Protein AF-X1JBH5-F1 (afdb_monomer)

Nearest PDB structures (foldseek):
  5hl8-assembly1_D  TM=6.886E-01  e=7.963E-01  Klebsiella pneumoniae subsp. pneu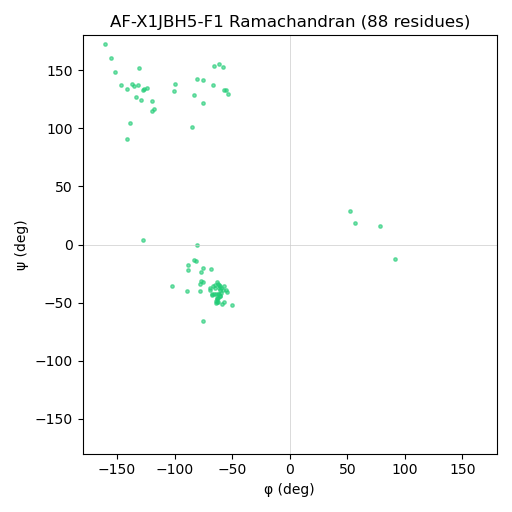moniae NTUH-K2044
  8a9w-assembly1_A-2  TM=6.278E-01  e=2.036E+00  Klebsiella oxytoca
  6eu2-assembly1_O  TM=1.955E-01  e=5.903E+00  Saccharomyces cerevisiae S288C

Solvent-accessible surface area (backbone atoms only — not comparable to full-atom values): 5516 Å² total; per-residue (Å²): 104,66,69,59,50,51,52,50,50,52,33,43,76,68,63,56,44,68,23,78,57,42,47,78,77,45,78,49,66,44,83,87,78,71,50,68,50,78,41,67,52,49,83,39,68,66,27,44,54,48,41,63,47,48,57,33,68,75,41,74,76,69,59,76,77,85,87,66,83,81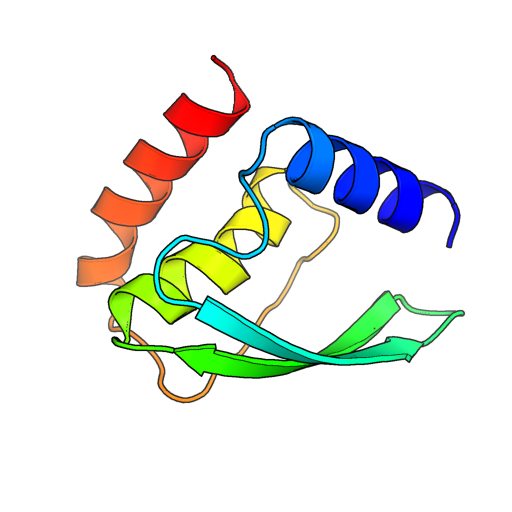,70,78,58,67,82,72,44,52,65,52,53,57,51,52,56,52,63,71,75,97

Structure (mmCIF, N/CA/C/O backbone):
data_AF-X1JBH5-F1
#
_entry.id   AF-X1JBH5-F1
#
loop_
_atom_site.group_PDB
_atom_site.id
_atom_site.type_symbol
_atom_site.label_atom_id
_atom_site.label_alt_id
_atom_site.label_comp_id
_atom_site.label_asym_id
_atom_site.label_entity_id
_atom_site.label_seq_id
_atom_site.pdbx_PDB_ins_code
_atom_site.Cartn_x
_atom_site.Cartn_y
_atom_site.Cartn_z
_atom_site.occupancy
_atom_site.B_iso_or_equiv
_atom_site.auth_seq_id
_atom_site.auth_comp_id
_atom_site.auth_asym_id
_atom_site.auth_atom_id
_atom_site.pdbx_PDB_model_num
ATOM 1 N N . PRO A 1 1 ? 11.327 6.099 -11.326 1.00 63.31 1 PRO A N 1
ATOM 2 C CA . PRO A 1 1 ? 11.302 6.636 -9.942 1.00 63.31 1 PRO A CA 1
ATOM 3 C C . PRO A 1 1 ? 10.389 7.862 -9.802 1.00 6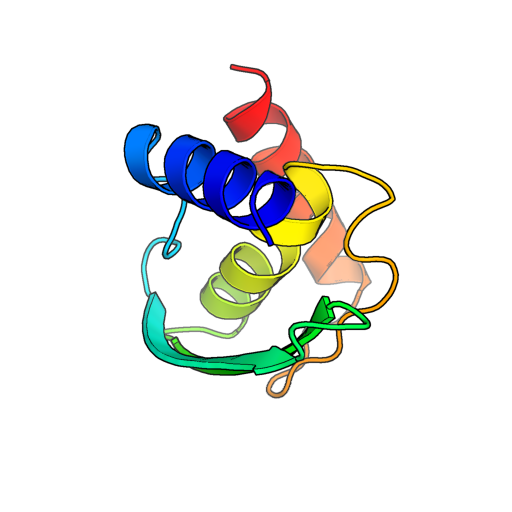3.31 1 PRO A C 1
ATOM 5 O O . PRO A 1 1 ? 9.581 7.898 -8.882 1.00 63.31 1 PRO A O 1
ATOM 8 N N . ALA A 1 2 ? 10.467 8.813 -10.745 1.00 77.75 2 ALA A N 1
ATOM 9 C CA . ALA A 1 2 ? 9.573 9.976 -10.801 1.00 77.75 2 ALA A CA 1
ATOM 10 C C . ALA A 1 2 ? 8.097 9.585 -10.995 1.00 77.75 2 ALA A C 1
ATOM 12 O O . ALA A 1 2 ? 7.254 9.963 -10.195 1.00 77.75 2 ALA A O 1
ATOM 13 N N . GLU A 1 3 ? 7.804 8.720 -11.967 1.00 81.12 3 GLU A N 1
ATOM 14 C CA . GLU A 1 3 ? 6.427 8.315 -12.287 1.00 81.12 3 GLU A CA 1
ATOM 15 C C . GLU A 1 3 ? 5.703 7.608 -11.125 1.00 81.12 3 GLU A C 1
ATOM 17 O O . GLU A 1 3 ? 4.524 7.851 -10.890 1.00 81.12 3 GLU A O 1
ATOM 22 N N . LEU A 1 4 ? 6.395 6.768 -10.343 1.00 79.75 4 LEU A N 1
ATOM 23 C CA . LEU A 1 4 ? 5.792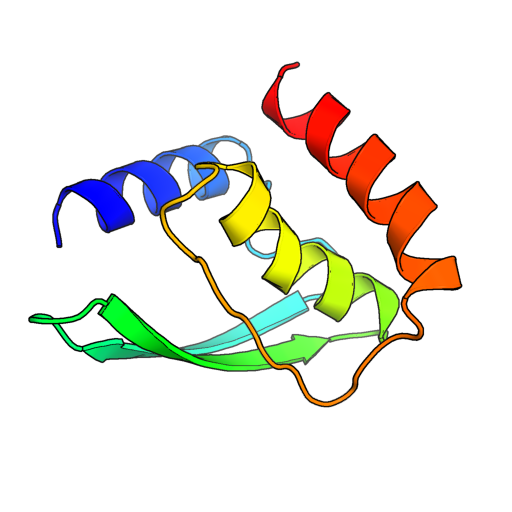 6.194 -9.134 1.00 79.75 4 LEU A CA 1
ATOM 24 C C . LEU A 1 4 ? 5.580 7.252 -8.050 1.00 79.75 4 LEU A C 1
ATOM 26 O O . LEU A 1 4 ? 4.568 7.216 -7.357 1.00 79.75 4 LEU A O 1
ATOM 30 N N . SER A 1 5 ? 6.527 8.181 -7.901 1.00 83.50 5 SER A N 1
ATOM 31 C CA . SER A 1 5 ? 6.397 9.290 -6.957 1.00 83.50 5 SER A CA 1
ATOM 32 C C . SER A 1 5 ? 5.176 10.151 -7.286 1.00 83.50 5 SER A C 1
ATOM 34 O O . SER A 1 5 ? 4.456 10.542 -6.377 1.00 83.50 5 SER A O 1
ATOM 36 N N . GLU A 1 6 ? 4.897 10.398 -8.566 1.00 87.50 6 GLU A N 1
ATOM 37 C CA . GLU A 1 6 ? 3.698 11.114 -9.021 1.00 87.50 6 GLU A CA 1
ATOM 38 C C . GLU A 1 6 ? 2.412 10.357 -8.662 1.00 87.50 6 GLU A C 1
ATOM 40 O O . GLU A 1 6 ? 1.495 10.942 -8.090 1.00 87.50 6 GLU A O 1
ATOM 45 N N . ILE A 1 7 ? 2.363 9.042 -8.909 1.00 87.88 7 ILE A N 1
ATOM 46 C CA . ILE A 1 7 ? 1.217 8.197 -8.525 1.00 87.88 7 ILE A CA 1
ATOM 47 C C . ILE A 1 7 ? 1.011 8.222 -7.007 1.00 87.88 7 ILE A C 1
ATOM 49 O O . ILE A 1 7 ? -0.115 8.342 -6.527 1.00 87.88 7 ILE A O 1
ATOM 53 N N . ALA A 1 8 ? 2.098 8.109 -6.241 1.00 86.88 8 ALA A N 1
ATOM 54 C CA . ALA A 1 8 ? 2.056 8.145 -4.786 1.00 86.88 8 ALA A CA 1
ATOM 55 C C . ALA A 1 8 ? 1.524 9.494 -4.285 1.00 86.88 8 ALA A C 1
ATOM 57 O O . ALA A 1 8 ? 0.643 9.529 -3.430 1.00 86.88 8 ALA A O 1
ATOM 58 N N . GLN A 1 9 ? 2.016 10.600 -4.849 1.00 89.00 9 GLN A N 1
ATOM 59 C CA . GLN A 1 9 ? 1.549 11.947 -4.522 1.00 89.00 9 GLN A CA 1
ATOM 60 C C . GLN A 1 9 ? 0.067 12.128 -4.849 1.00 89.00 9 GLN A C 1
ATOM 62 O O . GLN A 1 9 ? -0.667 12.665 -4.021 1.00 89.00 9 GLN A O 1
ATOM 67 N N . GLU A 1 10 ? -0.398 11.638 -6.001 1.00 89.25 10 GLU A N 1
ATOM 68 C CA . GLU A 1 10 ? -1.816 11.687 -6.358 1.00 89.25 10 GLU A CA 1
ATOM 69 C C . GLU A 1 10 ? -2.662 10.945 -5.313 1.00 89.25 10 GLU A C 1
ATOM 71 O O . GLU A 1 10 ? -3.608 11.511 -4.757 1.00 89.25 10 GLU A O 1
ATOM 76 N N . LEU A 1 11 ? -2.286 9.707 -4.985 1.00 88.88 11 LEU A N 1
ATOM 77 C CA . LEU A 1 11 ? -3.007 8.876 -4.022 1.00 88.88 11 LEU A CA 1
ATOM 78 C C . LEU A 1 11 ? -3.032 9.485 -2.613 1.00 88.88 11 LEU A C 1
ATOM 80 O O . LEU A 1 11 ? -4.080 9.483 -1.964 1.00 88.88 11 LEU A O 1
ATOM 84 N N . ILE A 1 12 ? -1.907 10.036 -2.153 1.00 89.75 12 ILE A N 1
ATOM 85 C CA . ILE A 1 12 ? -1.798 10.697 -0.846 1.00 89.75 12 ILE A CA 1
ATOM 86 C C . ILE A 1 12 ? -2.618 11.992 -0.828 1.00 89.75 12 ILE A C 1
ATOM 88 O O . ILE A 1 12 ? -3.344 12.239 0.135 1.00 89.75 12 ILE A O 1
ATOM 92 N N . SER A 1 13 ? -2.578 12.799 -1.896 1.00 89.50 13 SER A N 1
ATOM 93 C CA . SER A 1 13 ? -3.343 14.054 -1.983 1.00 89.50 13 SER A CA 1
ATOM 94 C C . SER A 1 13 ? -4.857 13.822 -1.908 1.00 89.50 13 SER A C 1
ATOM 96 O O . SER A 1 13 ? -5.579 14.589 -1.271 1.00 89.50 13 SER A O 1
ATOM 98 N N . LYS A 1 14 ? -5.325 12.706 -2.481 1.00 89.00 14 LYS A N 1
ATOM 99 C CA . LYS A 1 14 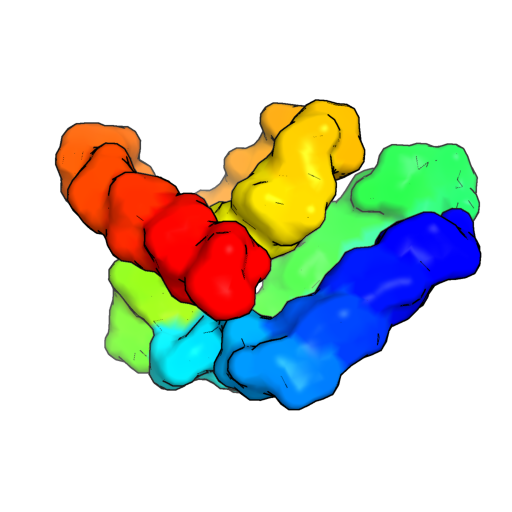? -6.716 12.243 -2.422 1.00 89.00 14 LYS A CA 1
ATOM 100 C C . LYS A 1 14 ? -7.065 11.529 -1.111 1.00 89.00 14 LYS A C 1
ATOM 102 O O . LYS A 1 14 ? -8.199 11.082 -0.959 1.00 89.00 14 LYS A O 1
ATOM 107 N N . LYS A 1 15 ? -6.113 11.385 -0.177 1.00 88.38 15 LYS A N 1
ATOM 108 C CA . LYS A 1 15 ? -6.243 10.573 1.049 1.00 88.38 15 LYS A CA 1
ATOM 109 C C . LYS A 1 15 ? -6.694 9.132 0.760 1.00 88.38 15 LYS A C 1
ATOM 111 O O . LYS A 1 15 ? -7.374 8.510 1.569 1.00 88.38 15 LYS A O 1
ATOM 116 N N . ALA A 1 16 ? -6.345 8.618 -0.419 1.00 88.38 16 ALA A N 1
ATOM 117 C CA . ALA A 1 16 ? -6.670 7.268 -0.868 1.00 88.38 16 ALA A CA 1
ATOM 118 C C . ALA A 1 16 ? -5.598 6.246 -0.445 1.00 88.38 16 ALA A C 1
ATOM 120 O O . ALA A 1 16 ? -5.851 5.040 -0.462 1.00 88.38 16 ALA A O 1
ATOM 121 N N . PHE A 1 17 ? -4.406 6.727 -0.074 1.00 89.38 17 PHE A N 1
ATOM 122 C CA . PHE A 1 17 ? -3.304 5.917 0.430 1.00 89.38 17 PHE A CA 1
ATOM 123 C C . PHE A 1 17 ? -2.618 6.581 1.645 1.00 89.38 17 PHE A C 1
ATOM 125 O O . PHE A 1 17 ? -2.359 7.787 1.585 1.00 89.38 17 PHE A O 1
ATOM 132 N N . PRO A 1 18 ? -2.266 5.820 2.703 1.00 92.56 18 PRO A N 1
ATOM 133 C CA . PRO A 1 18 ? -2.682 4.436 2.960 1.00 92.56 18 PRO A CA 1
ATOM 134 C C . PRO A 1 18 ? -4.209 4.311 3.037 1.00 92.56 18 PRO A C 1
ATOM 136 O O . PRO A 1 18 ? -4.902 5.281 3.341 1.00 92.56 18 PRO A O 1
ATOM 139 N N . SER A 1 19 ? -4.749 3.139 2.707 1.00 92.75 19 SER A N 1
ATOM 140 C CA . SER A 1 19 ? -6.191 2.900 2.843 1.00 92.75 19 SER A CA 1
ATOM 141 C C . SER A 1 19 ? -6.632 2.924 4.309 1.00 92.75 19 SER A C 1
ATOM 143 O O . SER A 1 19 ? -5.861 2.603 5.209 1.00 92.75 19 SER A O 1
ATOM 145 N N . GLU A 1 20 ? -7.899 3.262 4.549 1.00 92.69 20 GLU A N 1
ATOM 146 C CA . GLU A 1 20 ? -8.485 3.223 5.891 1.00 92.69 20 GLU A CA 1
ATOM 147 C C . GLU A 1 20 ? -8.337 1.831 6.531 1.00 92.69 20 GLU A C 1
ATOM 149 O O . GLU A 1 20 ? -8.629 0.806 5.894 1.00 92.69 20 GLU A O 1
ATOM 154 N N . GLY A 1 21 ? -7.890 1.826 7.791 1.00 94.69 21 GLY A N 1
ATOM 155 C CA . GLY A 1 21 ? -7.561 0.623 8.556 1.00 94.69 21 GLY A CA 1
ATOM 156 C C . GLY A 1 21 ? -6.202 0.015 8.208 1.00 94.69 21 GLY A C 1
ATOM 157 O O . GLY A 1 21 ? -5.977 -1.154 8.514 1.00 94.69 21 GLY A O 1
ATOM 158 N N . VAL A 1 22 ? -5.320 0.763 7.527 1.00 96.00 22 VAL A N 1
ATOM 159 C CA . VAL A 1 22 ? -3.954 0.333 7.201 1.00 96.00 22 VAL A CA 1
ATOM 160 C C . VAL A 1 22 ? -2.918 1.355 7.651 1.00 96.00 22 VAL A C 1
ATOM 162 O O . VAL A 1 22 ? -3.023 2.550 7.379 1.00 96.00 22 VAL A O 1
ATOM 165 N N . LYS A 1 23 ? -1.859 0.855 8.284 1.00 95.94 23 LYS A N 1
ATOM 166 C CA . LYS A 1 23 ? -0.647 1.595 8.617 1.00 95.94 23 LYS A CA 1
ATOM 167 C C . LYS A 1 23 ? 0.541 0.936 7.926 1.00 95.94 23 LYS A C 1
ATOM 169 O O . LYS A 1 23 ? 0.91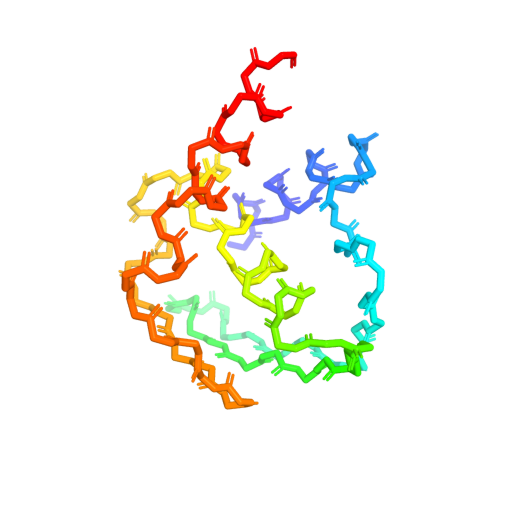5 -0.189 8.246 1.00 95.94 23 LYS A O 1
ATOM 174 N N . GLN A 1 24 ? 1.158 1.654 6.994 1.00 93.56 24 GLN A N 1
ATOM 175 C CA . GLN A 1 24 ? 2.371 1.184 6.332 1.00 93.56 24 GLN A CA 1
ATOM 176 C C . GLN A 1 24 ? 3.572 1.320 7.274 1.00 93.56 24 GLN A C 1
ATOM 178 O O . GLN A 1 24 ? 3.880 2.413 7.748 1.00 93.56 24 GLN A O 1
ATOM 183 N N . LEU A 1 25 ? 4.247 0.203 7.540 1.00 95.62 25 LEU A N 1
ATOM 184 C CA . LEU A 1 25 ? 5.458 0.141 8.359 1.00 95.62 25 LEU A CA 1
ATOM 185 C C . LEU A 1 25 ? 6.719 0.333 7.521 1.00 95.62 25 LEU A C 1
ATOM 187 O O . LEU A 1 25 ? 7.657 0.998 7.954 1.00 95.62 25 LEU A O 1
ATOM 191 N N . ALA A 1 26 ? 6.749 -0.262 6.329 1.00 92.62 26 ALA A N 1
ATOM 192 C CA . ALA A 1 26 ? 7.882 -0.159 5.424 1.00 92.62 26 ALA A CA 1
ATOM 193 C C . ALA A 1 26 ? 7.448 -0.297 3.966 1.00 92.62 26 ALA A C 1
ATOM 195 O O . ALA A 1 26 ? 6.522 -1.040 3.641 1.00 92.62 26 ALA A O 1
ATOM 196 N N . PHE A 1 27 ? 8.174 0.385 3.084 1.00 89.31 27 PHE A N 1
ATOM 197 C CA . PHE A 1 27 ? 8.037 0.233 1.644 1.00 89.31 27 PHE A CA 1
ATOM 198 C C . PHE A 1 27 ? 9.421 0.232 1.003 1.00 89.31 27 PHE A C 1
ATOM 200 O O . PHE A 1 27 ? 10.087 1.263 0.905 1.00 89.31 27 PHE A O 1
ATOM 207 N N . TYR A 1 28 ? 9.868 -0.953 0.605 1.00 88.56 28 TYR A N 1
ATOM 208 C CA . TYR A 1 28 ? 11.132 -1.156 -0.084 1.00 88.56 28 TYR A CA 1
ATOM 209 C C . TYR A 1 28 ? 10.858 -1.308 -1.562 1.00 88.56 28 TYR A C 1
ATOM 211 O O . TYR A 1 28 ? 10.007 -2.105 -1.950 1.00 88.56 28 TYR A O 1
ATOM 219 N N . MET A 1 29 ? 11.598 -0.588 -2.396 1.00 84.88 29 MET A N 1
ATOM 220 C CA . MET A 1 29 ? 11.453 -0.725 -3.831 1.00 84.88 29 MET A CA 1
ATOM 221 C C . MET A 1 29 ? 12.780 -0.526 -4.547 1.00 84.88 29 MET A C 1
ATOM 223 O O . MET A 1 29 ? 13.549 0.386 -4.246 1.00 84.88 29 MET A O 1
ATOM 227 N N . SER A 1 30 ? 13.014 -1.386 -5.523 1.00 83.88 30 SER A N 1
ATOM 228 C CA . SER A 1 30 ? 14.103 -1.286 -6.471 1.00 83.88 30 SER A CA 1
ATOM 229 C C . SER A 1 30 ? 13.925 -0.078 -7.388 1.00 83.88 30 SER A C 1
ATOM 231 O O . SER A 1 30 ? 12.837 0.222 -7.889 1.00 83.88 30 SER A O 1
ATOM 233 N N . THR A 1 31 ? 15.027 0.626 -7.623 1.00 72.94 31 THR A N 1
ATOM 234 C CA . THR A 1 31 ? 15.067 1.827 -8.459 1.00 72.94 31 THR A CA 1
ATOM 235 C C . THR A 1 31 ? 15.151 1.518 -9.955 1.00 72.94 31 THR A C 1
ATOM 237 O O . THR A 1 31 ? 14.913 2.424 -10.756 1.00 72.94 31 THR A O 1
ATOM 240 N N . SER A 1 32 ? 15.467 0.273 -10.334 1.00 75.62 32 SER A N 1
ATOM 241 C CA . SER A 1 32 ? 15.704 -0.147 -11.722 1.00 75.62 32 SER A CA 1
ATOM 242 C C . SER A 1 32 ? 14.531 -0.897 -12.358 1.00 75.62 32 SER A C 1
ATOM 244 O O . SER A 1 32 ? 14.282 -0.721 -13.548 1.00 75.62 32 SER A O 1
ATOM 246 N N . ASP A 1 33 ? 13.801 -1.706 -11.589 1.00 75.81 33 ASP A N 1
ATOM 247 C CA . ASP A 1 33 ? 12.742 -2.593 -12.100 1.00 75.81 33 ASP A CA 1
ATOM 248 C C . ASP A 1 33 ? 11.393 -2.437 -11.378 1.00 75.81 33 ASP A C 1
ATOM 250 O O . ASP A 1 33 ? 10.439 -3.146 -11.698 1.00 75.81 33 ASP A O 1
ATOM 254 N N . TYR A 1 34 ? 11.293 -1.486 -10.440 1.00 74.69 34 TYR A N 1
ATOM 255 C CA . TYR A 1 34 ? 10.085 -1.192 -9.656 1.00 74.69 34 TYR A CA 1
ATOM 256 C C . TYR A 1 34 ? 9.529 -2.389 -8.876 1.00 74.69 34 TYR A C 1
ATOM 258 O O . TYR A 1 34 ? 8.371 -2.379 -8.450 1.00 74.69 34 TYR A O 1
ATOM 266 N N . TRP A 1 35 ? 10.344 -3.422 -8.665 1.00 84.50 35 TRP A N 1
ATOM 267 C CA . TRP A 1 35 ? 9.995 -4.508 -7.768 1.00 84.50 35 TRP A CA 1
ATOM 268 C C . TRP A 1 35 ? 10.144 -4.052 -6.319 1.00 84.50 35 TRP A C 1
ATOM 270 O O . TRP A 1 35 ? 11.080 -3.326 -5.982 1.00 84.50 35 TRP A O 1
ATOM 280 N N . GLY A 1 36 ? 9.237 -4.469 -5.441 1.00 88.25 36 GLY A N 1
ATOM 281 C CA . GLY A 1 36 ? 9.255 -4.011 -4.062 1.00 88.25 36 GLY A CA 1
ATOM 282 C C . GLY A 1 36 ? 8.483 -4.885 -3.090 1.00 88.25 36 GLY A C 1
ATOM 283 O O . GLY A 1 36 ? 7.778 -5.819 -3.473 1.00 88.25 36 GLY A O 1
ATOM 284 N N . ILE A 1 37 ? 8.633 -4.544 -1.815 1.00 92.38 37 ILE A N 1
ATOM 285 C CA . ILE A 1 37 ? 7.981 -5.175 -0.673 1.00 92.38 37 ILE A CA 1
ATOM 286 C C . ILE A 1 37 ? 7.342 -4.069 0.165 1.00 92.38 37 ILE A C 1
ATOM 288 O O . ILE A 1 37 ? 8.023 -3.142 0.603 1.00 92.38 37 ILE A O 1
ATOM 292 N N . GLY A 1 38 ? 6.037 -4.185 0.398 1.00 92.38 38 GLY A N 1
ATOM 293 C CA . GLY A 1 38 ? 5.322 -3.408 1.406 1.00 92.38 38 GLY A CA 1
ATOM 294 C C . GLY A 1 38 ? 5.127 -4.241 2.668 1.00 92.38 38 GLY A C 1
ATOM 295 O O . GLY A 1 38 ? 4.820 -5.430 2.576 1.00 92.38 38 GLY A O 1
ATOM 296 N N . ILE A 1 39 ? 5.312 -3.622 3.830 1.00 95.25 39 ILE A N 1
ATOM 297 C CA . ILE A 1 39 ? 4.957 -4.190 5.131 1.00 95.25 39 ILE A CA 1
ATOM 298 C C . ILE A 1 39 ? 3.899 -3.276 5.729 1.00 95.25 39 ILE A C 1
ATOM 300 O O . ILE A 1 39 ? 4.181 -2.111 6.009 1.00 95.25 39 ILE A O 1
ATOM 304 N N . ASP A 1 40 ? 2.703 -3.817 5.928 1.00 95.50 40 ASP A N 1
ATOM 305 C CA . ASP A 1 40 ? 1.529 -3.077 6.372 1.00 95.50 40 ASP A CA 1
ATOM 306 C C . ASP A 1 40 ? 0.917 -3.765 7.606 1.00 95.50 40 ASP A C 1
ATOM 308 O O . ASP A 1 40 ? 0.716 -4.980 7.615 1.00 95.50 40 ASP A O 1
ATOM 312 N N . GLU A 1 41 ? 0.593 -2.985 8.637 1.00 96.56 41 GLU A N 1
ATOM 313 C CA . GLU A 1 41 ? -0.368 -3.371 9.675 1.00 96.56 41 GLU A CA 1
ATOM 314 C C . GLU A 1 41 ? -1.769 -3.060 9.151 1.00 96.56 41 GLU A C 1
ATOM 316 O O . GLU A 1 41 ? -2.021 -1.942 8.698 1.00 96.56 41 GLU A O 1
ATOM 321 N N . ALA A 1 42 ? -2.678 -4.032 9.196 1.00 95.62 42 ALA A N 1
ATOM 322 C CA . ALA A 1 42 ? -4.042 -3.858 8.716 1.00 95.62 42 ALA A CA 1
ATOM 323 C C . ALA A 1 42 ? -5.054 -4.438 9.705 1.00 95.62 42 ALA A C 1
ATOM 325 O O . ALA A 1 42 ? -4.895 -5.568 10.166 1.00 95.62 42 ALA A O 1
ATOM 326 N N . ASP A 1 43 ? -6.132 -3.695 9.956 1.00 95.88 43 ASP A N 1
ATOM 327 C CA . ASP A 1 43 ? -7.210 -4.106 10.867 1.00 95.88 43 ASP A CA 1
ATOM 328 C C . ASP A 1 43 ? -8.014 -5.297 10.322 1.00 95.88 43 ASP A C 1
ATOM 330 O O . ASP A 1 43 ? -8.709 -5.998 11.056 1.00 95.88 43 ASP A O 1
ATOM 334 N N . SER A 1 44 ? -7.957 -5.518 9.006 1.00 93.38 44 SER A N 1
ATOM 335 C CA . SER A 1 44 ? -8.628 -6.627 8.335 1.00 93.38 44 SER A CA 1
ATOM 336 C C . SER A 1 44 ? -7.955 -6.994 7.016 1.00 93.38 44 SER A C 1
ATOM 338 O O . SER A 1 44 ? -7.278 -6.184 6.377 1.00 93.38 44 SER A O 1
ATOM 340 N N . GLU A 1 45 ? -8.229 -8.212 6.553 1.00 92.56 45 GLU A N 1
ATOM 341 C CA . GLU A 1 45 ? -7.868 -8.660 5.207 1.00 92.56 45 GLU A CA 1
ATOM 342 C C . GLU A 1 45 ? -8.456 -7.742 4.118 1.00 92.56 45 GLU A C 1
ATOM 344 O O . GLU A 1 45 ? -7.800 -7.472 3.113 1.00 92.56 45 GLU A O 1
ATOM 349 N N . GLU A 1 46 ? -9.668 -7.212 4.321 1.00 92.31 46 GLU A N 1
ATOM 350 C CA . GLU A 1 46 ? -10.297 -6.277 3.384 1.00 92.31 46 GLU A CA 1
ATOM 351 C C . G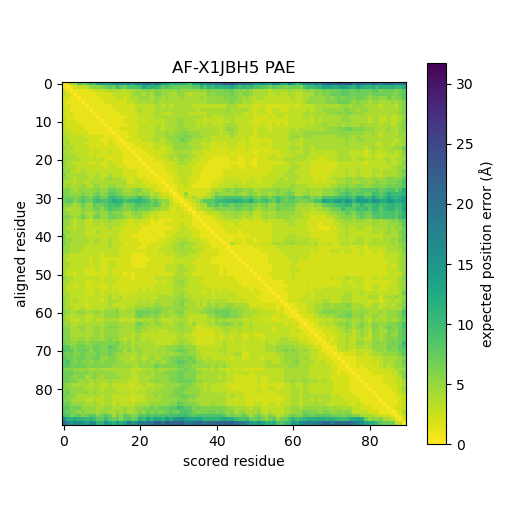LU A 1 46 ? -9.536 -4.953 3.296 1.00 92.31 46 GLU A C 1
ATOM 353 O O . GLU A 1 46 ? -9.315 -4.444 2.196 1.00 92.31 46 GLU A O 1
ATOM 358 N N . ALA A 1 47 ? -9.099 -4.410 4.436 1.00 93.19 47 ALA A N 1
ATOM 359 C CA . ALA A 1 47 ? -8.299 -3.191 4.479 1.00 93.19 47 ALA A CA 1
ATOM 360 C C . ALA A 1 47 ? -6.979 -3.370 3.714 1.00 93.19 47 ALA A C 1
ATOM 362 O O . ALA A 1 47 ? -6.643 -2.539 2.866 1.00 93.19 47 ALA A O 1
ATOM 363 N N . LEU A 1 48 ? -6.297 -4.504 3.916 1.00 93.38 48 LEU A N 1
ATOM 364 C CA . LEU A 1 48 ? -5.090 -4.842 3.164 1.00 93.38 48 LEU A CA 1
ATOM 365 C C . LEU A 1 48 ? -5.380 -4.999 1.664 1.00 93.38 48 LEU A C 1
ATOM 367 O O . LEU A 1 48 ? -4.685 -4.408 0.840 1.00 93.38 48 LEU A O 1
ATOM 371 N N . ALA A 1 49 ? -6.433 -5.737 1.294 1.00 92.50 49 ALA A N 1
ATOM 372 C CA . ALA A 1 49 ? -6.829 -5.943 -0.098 1.00 92.50 49 ALA A CA 1
ATOM 373 C C . ALA A 1 49 ? -7.150 -4.618 -0.812 1.00 92.50 49 ALA A C 1
ATOM 375 O O . ALA A 1 49 ? -6.800 -4.454 -1.985 1.00 92.50 49 ALA A O 1
ATOM 376 N N . ARG A 1 50 ? -7.771 -3.657 -0.114 1.00 92.38 50 ARG A N 1
ATOM 377 C CA . ARG A 1 50 ? -7.974 -2.294 -0.622 1.00 92.38 50 ARG A CA 1
ATOM 378 C C . ARG A 1 50 ? -6.650 -1.573 -0.840 1.00 92.38 50 ARG A C 1
ATOM 380 O O . ARG A 1 50 ? -6.420 -1.079 -1.943 1.00 92.38 50 ARG A O 1
ATOM 387 N N . ASN A 1 51 ? -5.778 -1.580 0.168 1.00 92.25 51 ASN A N 1
ATOM 388 C CA . ASN A 1 51 ? -4.494 -0.881 0.146 1.00 92.25 51 ASN A CA 1
ATOM 389 C C . ASN A 1 51 ? -3.615 -1.316 -1.028 1.00 92.25 51 ASN A C 1
ATOM 391 O O . ASN A 1 51 ? -3.143 -0.488 -1.806 1.00 92.25 51 ASN A O 1
ATOM 395 N N . VAL A 1 52 ? -3.455 -2.630 -1.205 1.00 90.56 52 VAL A N 1
ATOM 396 C CA . VAL A 1 52 ? -2.611 -3.190 -2.267 1.00 90.56 52 VAL A CA 1
ATOM 397 C C . VAL A 1 52 ? -3.209 -2.911 -3.651 1.00 90.56 52 VAL A C 1
ATOM 399 O O . VAL A 1 52 ? -2.516 -2.463 -4.564 1.00 90.56 52 VAL A O 1
ATOM 402 N N . ASN A 1 53 ? -4.523 -3.082 -3.821 1.00 90.25 53 ASN A N 1
ATOM 403 C CA . ASN A 1 53 ? -5.145 -2.880 -5.125 1.00 90.25 53 ASN A CA 1
ATOM 404 C C . ASN A 1 53 ? -5.309 -1.405 -5.509 1.00 90.25 53 ASN A C 1
ATOM 406 O O . ASN A 1 53 ? -5.388 -1.128 -6.707 1.00 90.25 53 ASN A O 1
ATOM 410 N N . MET A 1 54 ? -5.289 -0.469 -4.553 1.00 89.31 54 MET A N 1
ATOM 411 C CA . MET A 1 54 ? -5.276 0.972 -4.829 1.00 89.31 54 MET A CA 1
ATOM 412 C C . MET A 1 54 ? -4.121 1.353 -5.767 1.00 89.31 54 MET A C 1
ATOM 414 O O . MET A 1 54 ? -4.321 2.079 -6.739 1.00 89.31 54 MET A O 1
ATOM 418 N N . TRP A 1 55 ? -2.939 0.765 -5.565 1.00 86.62 55 TRP A N 1
ATOM 419 C CA . TRP A 1 55 ? -1.793 0.956 -6.457 1.00 86.62 55 TRP A CA 1
ATOM 420 C C . TRP A 1 55 ? -2.008 0.416 -7.872 1.00 86.62 55 TRP A C 1
ATOM 422 O O . TRP A 1 55 ? -1.505 0.969 -8.846 1.00 86.62 55 TRP A O 1
ATOM 432 N N . ARG A 1 56 ? -2.741 -0.692 -8.012 1.00 86.19 56 ARG A N 1
ATOM 433 C CA . ARG A 1 56 ? -2.995 -1.304 -9.325 1.00 86.19 56 ARG A CA 1
ATOM 434 C C . ARG A 1 56 ? -4.021 -0.517 -10.130 1.00 86.19 56 ARG A C 1
ATOM 436 O O . ARG A 1 56 ? -3.952 -0.505 -11.358 1.00 86.19 56 ARG A O 1
ATOM 443 N N . ILE A 1 57 ? -4.984 0.104 -9.452 1.00 88.00 57 ILE A N 1
ATOM 444 C CA . ILE A 1 57 ? -6.049 0.858 -10.113 1.00 88.00 57 ILE A CA 1
ATOM 445 C C . ILE A 1 57 ? -5.690 2.325 -10.363 1.00 88.00 57 ILE A C 1
ATOM 447 O O . ILE A 1 57 ? -6.283 2.917 -11.263 1.00 88.00 57 ILE A O 1
ATOM 451 N N . SER A 1 58 ? -4.732 2.895 -9.622 1.00 86.31 58 SER A N 1
ATOM 452 C CA . SER A 1 58 ? -4.250 4.264 -9.840 1.00 86.31 58 SER A CA 1
ATOM 453 C C . SER A 1 58 ? -3.550 4.412 -11.185 1.00 86.31 58 SER A C 1
ATOM 455 O O . SER A 1 58 ? -3.758 5.397 -11.886 1.00 86.31 58 SER A O 1
ATOM 457 N N . LYS A 1 59 ? -2.795 3.388 -11.601 1.00 85.88 59 LYS A N 1
ATOM 458 C CA . LYS A 1 59 ? -2.204 3.318 -12.938 1.00 85.88 59 LYS A CA 1
ATOM 459 C C . LYS A 1 59 ? -2.236 1.896 -13.503 1.00 85.88 59 LYS A C 1
ATOM 461 O O . LYS A 1 59 ? -1.292 1.122 -13.304 1.00 85.88 59 LYS A O 1
ATOM 466 N N . PRO A 1 60 ? -3.306 1.534 -14.234 1.00 84.94 60 PRO A N 1
ATOM 467 C CA . PRO A 1 60 ? -3.410 0.226 -14.866 1.00 84.94 60 PRO A CA 1
ATOM 468 C C . PRO A 1 60 ? -2.189 -0.080 -15.745 1.00 84.94 60 PRO A C 1
ATOM 470 O O . PRO A 1 60 ? -1.798 0.727 -16.582 1.00 84.94 60 PRO A O 1
ATOM 473 N N . GLY A 1 61 ? -1.587 -1.257 -15.557 1.00 82.81 61 GLY A N 1
ATOM 474 C CA . GLY A 1 61 ? -0.424 -1.717 -16.327 1.00 82.81 61 GLY A CA 1
ATOM 475 C C . GLY A 1 61 ? 0.945 -1.380 -15.723 1.00 82.81 61 GLY A C 1
ATOM 476 O O . GLY A 1 61 ? 1.933 -1.979 -16.154 1.00 82.81 61 GLY A O 1
ATOM 477 N N . PHE A 1 62 ? 1.001 -0.506 -14.708 1.00 81.44 62 PHE A N 1
ATOM 478 C CA . PHE A 1 62 ? 2.239 -0.183 -13.992 1.00 81.44 62 PHE A CA 1
ATOM 479 C C . PHE A 1 62 ? 2.632 -1.320 -13.036 1.00 81.44 62 PHE A C 1
ATOM 481 O O . PHE A 1 62 ? 3.584 -2.053 -13.298 1.00 81.44 62 PHE A O 1
ATOM 488 N N . ILE A 1 63 ? 1.828 -1.570 -11.993 1.00 83.88 63 ILE A N 1
ATOM 489 C CA . ILE A 1 63 ? 1.968 -2.773 -11.160 1.00 83.88 63 ILE A CA 1
ATOM 490 C C . ILE A 1 63 ? 1.206 -3.925 -11.816 1.00 83.88 63 ILE A C 1
ATOM 492 O O . ILE A 1 63 ? -0.020 -4.036 -11.723 1.00 83.88 63 ILE A O 1
ATOM 496 N N . ARG A 1 64 ? 1.950 -4.802 -12.493 1.00 82.56 64 ARG A N 1
ATOM 497 C CA . ARG A 1 64 ? 1.385 -5.944 -13.231 1.00 82.56 64 ARG A CA 1
ATOM 498 C C . ARG A 1 64 ? 1.002 -7.103 -12.319 1.00 82.56 64 ARG A C 1
ATOM 500 O O . ARG A 1 64 ? -0.043 -7.719 -12.516 1.00 82.56 64 ARG A O 1
ATOM 507 N N . LEU A 1 65 ? 1.836 -7.377 -11.319 1.00 85.00 65 LEU A N 1
ATOM 508 C CA . LEU A 1 65 ? 1.665 -8.478 -10.381 1.00 85.00 65 LEU A CA 1
ATOM 509 C C . LEU A 1 65 ? 1.838 -7.971 -8.957 1.00 85.00 65 LEU A C 1
ATOM 511 O O . LEU A 1 65 ? 2.758 -7.213 -8.668 1.00 85.00 65 LEU A O 1
ATOM 515 N N . MET A 1 66 ? 0.966 -8.435 -8.073 1.00 87.38 66 MET A N 1
ATOM 516 C CA . MET A 1 66 ? 1.028 -8.145 -6.652 1.00 87.38 66 MET A CA 1
ATOM 517 C C . MET A 1 66 ? 0.642 -9.405 -5.895 1.00 87.38 66 MET A C 1
ATOM 519 O O . MET A 1 66 ? -0.314 -10.086 -6.268 1.00 87.38 66 MET A O 1
ATOM 523 N N . LYS A 1 67 ? 1.420 -9.730 -4.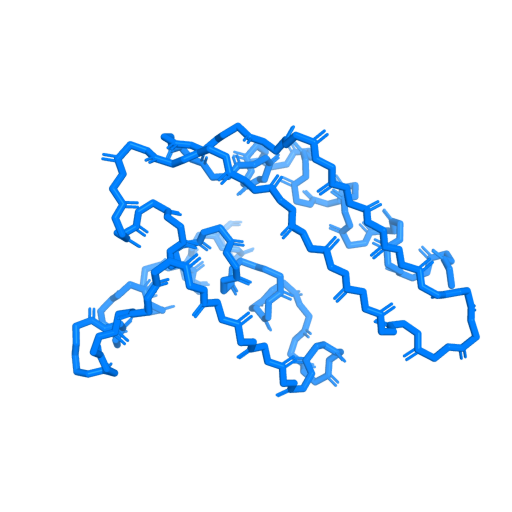869 1.00 88.75 67 LYS A N 1
ATOM 524 C CA . LYS A 1 67 ? 1.170 -10.847 -3.964 1.00 88.75 67 LYS A CA 1
ATOM 525 C C . LYS A 1 67 ? 1.128 -10.274 -2.558 1.00 88.75 67 LYS A C 1
ATOM 527 O O . LYS A 1 67 ? 1.980 -9.457 -2.222 1.00 88.75 67 LYS A O 1
ATOM 532 N N . SER A 1 68 ? 0.150 -10.686 -1.768 1.00 90.38 68 SER A N 1
ATOM 533 C CA . SER A 1 68 ? 0.009 -10.267 -0.377 1.00 90.38 68 SER A CA 1
ATOM 534 C C . SER A 1 68 ? -0.215 -11.485 0.505 1.00 90.38 68 SER A C 1
ATOM 536 O O . SER A 1 68 ? -0.772 -12.484 0.056 1.00 90.38 68 SER A O 1
ATOM 538 N N . THR A 1 69 ? 0.204 -11.367 1.759 1.00 90.19 69 THR A N 1
ATOM 539 C CA . THR A 1 69 ? -0.184 -12.252 2.856 1.00 90.19 69 THR A CA 1
ATOM 540 C C . THR A 1 69 ? -0.548 -11.347 4.035 1.00 90.19 69 THR A C 1
ATOM 542 O O . THR A 1 69 ? 0.285 -10.514 4.391 1.00 90.19 69 THR A O 1
ATOM 545 N N . PRO A 1 70 ? -1.741 -11.488 4.645 1.00 88.62 70 PRO A N 1
ATOM 546 C CA . PRO A 1 70 ? -2.831 -12.396 4.264 1.00 88.62 70 PRO A CA 1
ATOM 547 C C . PRO A 1 70 ? -3.406 -12.119 2.857 1.00 88.62 70 PRO A C 1
ATOM 549 O O . PRO A 1 70 ? -3.263 -11.024 2.304 1.00 88.62 70 PRO A O 1
ATOM 552 N N . ALA A 1 71 ? -3.991 -13.153 2.247 1.00 87.31 71 ALA A N 1
ATOM 553 C CA . ALA A 1 71 ? -4.483 -13.134 0.871 1.00 87.31 71 ALA A CA 1
ATOM 554 C C . ALA A 1 71 ? -5.989 -13.401 0.820 1.00 87.31 71 ALA A C 1
ATOM 556 O O . ALA A 1 71 ? -6.430 -14.476 1.216 1.00 87.31 71 ALA A O 1
ATOM 557 N N . MET A 1 72 ? -6.736 -12.469 0.226 1.00 90.19 72 MET A N 1
ATOM 558 C CA . MET A 1 72 ? -8.183 -12.588 0.061 1.00 90.19 72 MET A CA 1
ATOM 559 C C . MET A 1 72 ? -8.571 -13.474 -1.124 1.00 90.19 72 MET A C 1
ATOM 561 O O . MET A 1 72 ? -7.988 -13.386 -2.208 1.00 90.19 72 MET A O 1
ATOM 565 N N . GLU A 1 73 ? -9.641 -14.254 -0.954 1.00 90.38 73 GLU A N 1
ATOM 566 C CA . GLU A 1 73 ? -10.285 -14.973 -2.054 1.00 90.38 73 GLU A CA 1
ATOM 567 C C . GLU A 1 73 ? -10.737 -14.018 -3.169 1.00 90.38 73 GLU A C 1
ATOM 569 O O . GLU A 1 73 ? -11.426 -13.021 -2.939 1.00 90.38 73 GLU A O 1
ATOM 574 N N . VAL A 1 74 ? -10.420 -14.371 -4.416 1.00 86.31 74 VAL A N 1
ATOM 575 C CA . VAL A 1 74 ? -10.668 -13.519 -5.592 1.00 86.31 74 VAL A CA 1
ATOM 576 C C . VAL A 1 74 ? -12.138 -13.105 -5.721 1.00 86.31 74 VAL A C 1
ATOM 578 O O . VAL A 1 74 ? -12.427 -11.954 -6.044 1.00 86.31 74 VAL A O 1
ATOM 581 N N . VAL A 1 75 ? -13.076 -14.009 -5.419 1.00 89.50 75 VAL A N 1
ATOM 582 C CA . VAL A 1 75 ? -14.521 -13.728 -5.494 1.00 89.50 75 VAL A CA 1
ATOM 583 C C . VAL A 1 75 ? -14.962 -12.622 -4.529 1.00 89.50 75 VAL A C 1
ATOM 585 O O . VAL A 1 75 ? -15.821 -11.816 -4.884 1.00 89.50 75 VAL A O 1
ATOM 588 N N . LYS A 1 76 ? -14.330 -12.516 -3.354 1.00 89.69 76 LYS A N 1
ATOM 589 C CA . LYS A 1 76 ? -14.583 -11.449 -2.370 1.00 89.69 76 LYS A CA 1
ATOM 590 C C . LYS A 1 76 ? -13.916 -10.129 -2.770 1.00 89.69 76 LYS A C 1
ATOM 592 O O . LYS A 1 76 ? -14.393 -9.059 -2.404 1.00 89.69 76 LYS A O 1
ATOM 597 N N . MET A 1 77 ? -12.864 -10.193 -3.586 1.00 88.62 77 MET A N 1
ATOM 598 C CA . MET A 1 77 ? -12.110 -9.026 -4.046 1.00 88.62 77 MET A CA 1
ATOM 599 C C . MET A 1 77 ? -12.825 -8.235 -5.156 1.00 88.62 77 MET A C 1
ATOM 601 O O . MET A 1 77 ? -12.702 -7.014 -5.220 1.00 88.62 77 MET A O 1
ATOM 605 N N . LEU A 1 78 ? -13.611 -8.890 -6.018 1.00 88.75 78 LEU A N 1
ATOM 606 C CA . LEU A 1 78 ? -14.336 -8.241 -7.126 1.00 88.75 78 LEU A CA 1
ATOM 607 C C . LEU A 1 78 ? -15.163 -6.999 -6.721 1.00 88.75 78 LEU A C 1
ATOM 609 O O . LEU A 1 78 ? -14.971 -5.944 -7.337 1.00 88.75 78 LEU A O 1
ATOM 613 N N . PRO A 1 79 ? -16.056 -7.053 -5.708 1.00 90.25 79 PRO A N 1
ATOM 614 C CA . PRO A 1 79 ? -16.837 -5.880 -5.308 1.00 90.25 79 PRO A CA 1
ATOM 615 C C . PRO A 1 79 ? -15.961 -4.737 -4.777 1.00 90.25 79 PRO A C 1
ATOM 617 O O . PRO A 1 79 ? -16.278 -3.567 -5.005 1.00 90.25 79 PRO A O 1
ATOM 620 N N . ILE A 1 80 ? -14.842 -5.058 -4.123 1.00 90.44 80 ILE A N 1
ATOM 621 C CA . ILE A 1 80 ? -13.869 -4.074 -3.638 1.00 90.44 80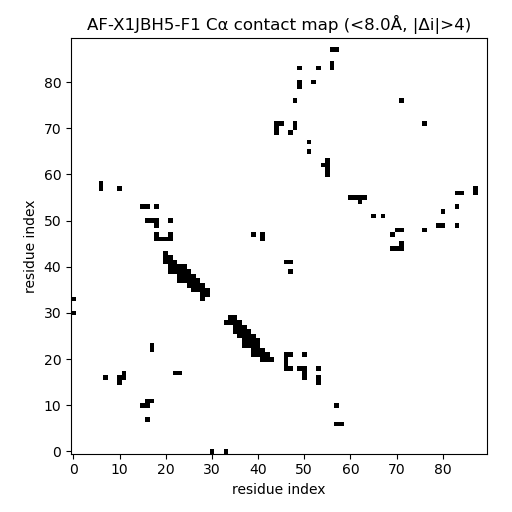 ILE A CA 1
ATOM 622 C C . ILE A 1 80 ? -13.263 -3.320 -4.826 1.00 90.44 80 ILE A C 1
ATOM 624 O O . ILE A 1 80 ? -13.294 -2.092 -4.861 1.00 90.44 80 ILE A O 1
ATOM 628 N N . MET A 1 81 ? -12.805 -4.042 -5.853 1.00 88.31 81 MET A N 1
ATOM 629 C CA . MET A 1 81 ? -12.202 -3.446 -7.053 1.00 88.31 81 MET A CA 1
ATOM 630 C C . MET A 1 81 ? -13.148 -2.478 -7.773 1.00 88.31 81 MET A C 1
ATOM 632 O O . MET A 1 81 ? -12.724 -1.416 -8.234 1.00 88.31 81 MET A O 1
ATOM 636 N N . VAL A 1 82 ? -14.441 -2.812 -7.853 1.00 89.19 82 VAL A N 1
ATOM 637 C CA . VAL A 1 82 ? -15.458 -1.935 -8.456 1.00 89.19 82 VAL A CA 1
ATOM 638 C C . VAL A 1 82 ? -15.617 -0.637 -7.660 1.00 89.19 82 VAL A C 1
ATOM 640 O O . VAL A 1 82 ? -15.699 0.434 -8.267 1.00 89.19 82 VAL A O 1
ATOM 643 N N . LYS A 1 83 ? -15.640 -0.710 -6.322 1.00 88.44 83 LYS A N 1
ATOM 644 C CA . LYS A 1 83 ? -15.725 0.474 -5.448 1.00 88.44 83 LYS A CA 1
ATOM 645 C C . LYS A 1 83 ? -14.489 1.362 -5.589 1.00 88.44 83 LYS A C 1
ATOM 647 O O . LYS A 1 83 ? -14.629 2.555 -5.846 1.00 88.44 83 LYS A O 1
ATOM 652 N N . LEU A 1 84 ? -13.296 0.773 -5.520 1.00 88.19 84 LEU A N 1
ATOM 653 C CA . LEU A 1 84 ? -12.033 1.503 -5.632 1.00 88.19 84 LEU A CA 1
ATOM 654 C C . LEU A 1 84 ? -11.913 2.242 -6.978 1.00 88.19 84 LEU A C 1
ATOM 656 O O . LEU A 1 84 ? -11.527 3.408 -7.026 1.00 88.19 84 LEU A O 1
ATOM 660 N N . LYS A 1 85 ? -12.324 1.610 -8.088 1.00 86.12 85 LYS A N 1
ATOM 661 C CA . LYS A 1 85 ? -12.315 2.248 -9.416 1.00 86.12 85 LYS A CA 1
ATOM 662 C C . LYS A 1 85 ? -13.200 3.499 -9.479 1.00 86.12 85 LYS A C 1
ATOM 664 O O . LYS A 1 85 ? -12.856 4.442 -10.189 1.00 86.12 85 LYS A O 1
ATOM 669 N N . LYS A 1 86 ? -14.337 3.507 -8.773 1.00 85.88 86 LYS A N 1
ATOM 670 C CA . LYS A 1 86 ? -15.205 4.692 -8.676 1.00 85.88 86 LYS A CA 1
ATOM 671 C C . LYS A 1 86 ? -14.545 5.801 -7.856 1.00 85.88 86 LYS A C 1
ATOM 673 O O . LYS A 1 86 ? -14.666 6.954 -8.236 1.00 85.88 86 LYS A O 1
ATOM 678 N N . GLN A 1 87 ? -13.820 5.446 -6.796 1.00 81.62 87 GLN A N 1
ATOM 679 C CA . GLN A 1 87 ? -13.136 6.397 -5.916 1.00 81.62 87 GLN A CA 1
ATOM 680 C C . GLN A 1 87 ? -11.989 7.150 -6.610 1.00 81.62 87 GLN A C 1
ATOM 682 O O . GLN A 1 87 ? -11.795 8.324 -6.334 1.00 81.62 87 GLN A O 1
ATOM 687 N N . ILE A 1 88 ? -11.242 6.509 -7.518 1.00 77.38 88 ILE A N 1
ATOM 688 C CA . ILE A 1 88 ? -10.132 7.177 -8.232 1.00 77.38 88 ILE A CA 1
ATOM 689 C C . ILE A 1 88 ? -10.611 8.081 -9.375 1.00 77.38 88 ILE A C 1
ATOM 691 O O . ILE A 1 88 ? -9.967 9.092 -9.658 1.00 77.38 88 ILE A O 1
ATOM 695 N N . LYS A 1 89 ? -11.697 7.693 -10.057 1.00 71.06 89 LYS A N 1
ATOM 696 C CA . LYS A 1 89 ? -12.263 8.436 -11.198 1.00 71.06 89 LYS A CA 1
ATOM 697 C C . LYS A 1 89 ? -13.195 9.582 -10.795 1.00 71.06 89 LYS A C 1
ATOM 699 O O . LYS A 1 89 ? -13.593 10.337 -11.682 1.00 71.06 89 LYS A O 1
ATOM 704 N N . GLY A 1 90 ? -13.604 9.619 -9.528 1.00 55.59 90 GLY A N 1
ATOM 705 C CA . GLY A 1 90 ? -14.391 10.703 -8.944 1.00 55.59 90 GLY A CA 1
ATOM 706 C C . GLY A 1 90 ? -13.548 11.920 -8.609 1.00 55.59 90 GLY A C 1
ATOM 707 O O . GLY A 1 90 ? -12.307 11.778 -8.506 1.00 55.59 90 GLY A O 1
#

Mean predicted aligned error: 4.0 Å

pLDDT: mean 87.47, std 6.8, range [55.59, 96.56]

Organism: NCBI:txid412755

Foldseek 3Di:
DVVVVVLVCLCVVLVVPPFPQKDWPDWAADPPLRDIDTDIHGPDPLSVLSRQCLSCLSDPPPCPDDDDPVDDDPVVSVVSNVVSNVSNVD

Secondary structure (DSSP, 8-state):
-HHHHHHHHHHHHTT-SSPTTEEEEEEEE-TTT--EEEEEEESSHHHHHHHHHHHHHHSTTTS-----SS---HHHHHHHHHHHHHHHH-

Sequence (90 aa):
PAELSEIAQELISKKAFPSEGVKQLAFYMSTSDYWGIGIDEADSEEALARNVNMWRISKPGFIRLMKSTPAMEVVKMLPIMVKLKKQIKG

Radius of gyration: 12.54 Å; Cα contacts (8 Å, |Δi|>4): 89; chains: 1; bounding box: 32×29×27 Å